Protein AF-A0A4Q4YV33-F1 (afdb_monomer)

Nearest PDB structures (foldseek):
  8i2f-assembly2_C  TM=4.447E-01  e=7.841E-01  Bacillus subtilis subsp. subtilis str. 168
  5oun-assembly1_A  TM=3.656E-01  e=7.841E-01  Saccharomyces cerevisiae
  7f2n-assembly1_D  TM=3.286E-01  e=1.219E+00  Klebsiella pneumoniae subsp. pneumoniae MGH 78578
  5yuo-assembly1_C  TM=3.187E-01  e=1.438E+00  Pseudomonas aeruginosa PAO1
  5odn-assembly1_D  TM=3.764E-01  e=4.839E+00  Salinibacter ruber DSM 13855

Solvent-accessible surface area (backbone atoms only — not comparable to full-atom values): 9238 Å² total; per-residue (Å²): 132,68,90,82,57,88,58,98,46,76,64,55,55,53,50,54,51,48,67,72,67,49,94,46,94,86,72,60,96,73,70,93,61,87,86,61,52,69,54,57,54,54,32,53,51,44,28,74,73,49,18,83,64,39,47,58,52,58,60,102,87,52,74,49,77,50,66,56,67,48,78,49,28,36,32,27,56,73,46,89,69,62,45,101,78,55,31,32,40,32,35,31,38,27,54,40,99,85,72,47,82,38,68,75,45,78,35,78,40,73,60,44,95,59,74,74,42,74,71,22,32,34,22,35,40,46,78,36,94,37,38,28,35,32,36,75,54,97,90,53,69,47,81,58,45,69,66,47,78,76,70,90,128

Sequence (153 aa):
MYRTRDATLPNDKVYGLLGMNSDDPGATDLSADYTISWEVLFRQLVEAVLGRQVYARTNDEAAVIEARACAFGRGSLVDKETTSNDTQKVEITSKDGSGYLGGKTQWTLQASVEPIQEGDLVCYLQGASRPTILRPQEDYFIVIMISVTPPET

Foldseek 3Di:
DLPPDDDPDPLCSVVVVVVVPDPPPPPQPDDDDPPDDPQVNVQSVCCVFQNPQWDWGDDPPDIDIDFDKDFFFWKAFPDPDCDPVQKTKIWTFGQDPVRDGDDIDIDIWHHFPDHGHTGWTWIRTVRDPATWTWHDDPPDIDTRGGRTDGDDD

Mean predicted aligned error: 9.24 Å

Radius of gyration: 16.96 Å; Cα contacts (8 Å, |Δi|>4): 256; chains: 1; bounding box: 47×31×42 Å

Structure (mmCIF, N/CA/C/O backbone):
data_AF-A0A4Q4YV33-F1
#
_entry.id   AF-A0A4Q4YV33-F1
#
loop_
_atom_site.group_PDB
_atom_site.id
_atom_site.type_symbol
_atom_site.label_atom_id
_atom_site.label_alt_id
_atom_site.label_comp_id
_atom_site.label_asym_id
_atom_site.label_entity_id
_atom_site.label_seq_id
_atom_site.pdbx_PDB_ins_code
_atom_site.Cartn_x
_atom_site.Cartn_y
_atom_site.Cartn_z
_atom_site.occupancy
_atom_site.B_iso_or_equiv
_atom_site.auth_seq_id
_atom_site.auth_comp_id
_atom_site.auth_asym_id
_atom_site.auth_atom_id
_atom_site.pdbx_PDB_model_num
ATOM 1 N N . MET A 1 1 ? -6.486 15.034 -2.288 1.00 54.72 1 MET A N 1
ATOM 2 C CA . MET A 1 1 ? -7.582 15.990 -1.988 1.00 54.72 1 MET A CA 1
ATOM 3 C C . MET A 1 1 ? -8.511 15.569 -0.834 1.00 54.72 1 MET A C 1
ATOM 5 O O . MET A 1 1 ? -9.041 16.455 -0.183 1.00 54.72 1 MET A O 1
ATOM 9 N N . TYR A 1 2 ? -8.707 14.273 -0.527 1.00 61.38 2 TYR A N 1
ATOM 10 C CA . TYR A 1 2 ? -9.627 13.837 0.552 1.00 61.38 2 TYR A CA 1
ATOM 11 C C . TYR A 1 2 ? -9.015 13.690 1.956 1.00 61.38 2 TYR A C 1
ATOM 13 O O . TYR A 1 2 ? -9.743 13.753 2.941 1.00 61.38 2 TYR A O 1
ATOM 21 N N . ARG A 1 3 ? -7.686 13.555 2.071 1.00 58.47 3 ARG A N 1
ATOM 22 C CA . ARG A 1 3 ? -6.971 13.385 3.355 1.00 58.47 3 ARG A CA 1
ATOM 23 C C . ARG A 1 3 ? -7.262 14.502 4.371 1.00 58.47 3 ARG A C 1
ATOM 25 O O . ARG A 1 3 ? -7.318 14.236 5.565 1.00 58.47 3 ARG A O 1
ATOM 32 N N . THR A 1 4 ? -7.459 15.731 3.896 1.00 65.00 4 THR A N 1
ATOM 33 C CA . THR A 1 4 ? -7.681 16.935 4.718 1.00 65.00 4 THR A CA 1
ATOM 34 C C . THR A 1 4 ? -9.155 17.304 4.862 1.00 65.00 4 THR A C 1
ATOM 36 O O . THR A 1 4 ? -9.469 18.391 5.333 1.00 65.00 4 THR A O 1
ATOM 39 N N . ARG A 1 5 ? -10.074 16.445 4.405 1.00 69.00 5 ARG A N 1
ATOM 40 C CA . ARG A 1 5 ? -11.507 16.718 4.489 1.00 69.00 5 ARG A CA 1
ATOM 41 C C . ARG A 1 5 ? -11.983 16.387 5.900 1.00 69.00 5 ARG A C 1
ATOM 43 O O . ARG A 1 5 ? -11.738 15.280 6.390 1.00 69.00 5 ARG A O 1
ATOM 50 N N . ASP A 1 6 ? -12.620 17.346 6.558 1.00 70.50 6 ASP A N 1
ATOM 51 C CA . ASP A 1 6 ? -13.196 17.134 7.881 1.00 70.50 6 ASP A CA 1
ATOM 52 C C . ASP A 1 6 ? -14.445 16.263 7.773 1.00 70.50 6 ASP A C 1
ATOM 54 O O . ASP A 1 6 ? -15.282 16.454 6.892 1.00 70.50 6 ASP A O 1
ATOM 58 N N . ALA A 1 7 ? -14.539 15.279 8.661 1.00 70.62 7 ALA A N 1
ATOM 59 C CA . ALA A 1 7 ? -15.710 14.432 8.805 1.00 70.62 7 ALA A CA 1
ATOM 60 C C . ALA A 1 7 ? -16.095 14.407 10.276 1.00 70.62 7 ALA A C 1
ATOM 62 O O . ALA A 1 7 ? -15.221 14.315 11.141 1.00 70.62 7 ALA A O 1
ATOM 63 N N . THR A 1 8 ? -17.393 14.497 10.545 1.00 76.06 8 THR A N 1
ATOM 64 C CA . THR A 1 8 ? -17.928 14.472 11.907 1.00 76.06 8 THR A CA 1
ATOM 65 C C . THR A 1 8 ? -17.724 13.102 12.548 1.00 76.06 8 THR A C 1
ATOM 67 O O . THR A 1 8 ? -17.423 13.030 13.737 1.00 76.06 8 THR A O 1
ATOM 70 N N . LEU A 1 9 ? -17.818 12.026 11.756 1.00 75.56 9 LEU A N 1
ATOM 71 C CA . LEU A 1 9 ? -17.480 10.670 12.175 1.00 75.56 9 LEU A CA 1
ATOM 72 C C . LEU A 1 9 ? -16.235 10.175 11.420 1.00 75.56 9 LEU A C 1
ATOM 74 O O . LEU A 1 9 ? -16.180 10.291 10.193 1.00 75.56 9 LEU A O 1
ATOM 78 N N . PRO A 1 10 ? -15.245 9.567 12.102 1.00 72.56 10 PRO A N 1
ATOM 79 C CA . PRO A 1 10 ? -14.075 8.982 11.439 1.00 72.56 10 PRO A CA 1
ATOM 80 C C . PRO A 1 10 ? -14.440 7.956 10.352 1.00 72.56 10 PRO A C 1
ATOM 82 O O . PRO A 1 10 ? -13.804 7.924 9.297 1.00 72.56 10 PRO A O 1
ATOM 85 N N . ASN A 1 11 ? -15.509 7.182 10.576 1.00 75.88 11 ASN A N 1
ATOM 86 C CA . ASN A 1 11 ? -16.006 6.164 9.647 1.00 75.88 11 ASN A CA 1
ATOM 87 C C . ASN A 1 11 ? -16.453 6.758 8.302 1.00 75.88 11 ASN A C 1
ATOM 89 O O . ASN A 1 11 ? -16.280 6.114 7.270 1.00 75.88 11 ASN A O 1
ATOM 93 N N . ASP A 1 12 ? -16.950 8.000 8.281 1.00 77.44 12 ASP A N 1
ATOM 94 C CA . ASP A 1 12 ? -17.399 8.652 7.044 1.00 77.44 12 ASP A CA 1
ATOM 95 C C . ASP A 1 12 ? -16.237 8.874 6.071 1.00 77.44 12 ASP A C 1
ATOM 97 O O . ASP A 1 12 ? -16.417 8.798 4.855 1.00 77.44 12 ASP A O 1
ATOM 101 N N . LYS A 1 13 ? -15.019 9.106 6.585 1.00 76.44 13 LYS A N 1
ATOM 102 C CA . LYS A 1 13 ? -13.826 9.217 5.732 1.00 76.44 13 LYS A CA 1
ATOM 103 C C . LYS A 1 13 ? -13.516 7.885 5.065 1.00 76.44 13 LYS A C 1
ATOM 105 O O . LYS A 1 13 ? -13.187 7.869 3.882 1.00 76.44 13 LYS A O 1
ATOM 110 N N . VAL A 1 14 ? -13.632 6.786 5.812 1.00 77.44 14 VAL A N 1
ATOM 111 C CA . VAL A 1 14 ? -13.376 5.435 5.300 1.00 77.44 14 VAL A CA 1
ATOM 112 C C . VAL A 1 14 ? -14.423 5.051 4.266 1.00 77.44 14 VAL A C 1
ATOM 114 O O . VAL A 1 14 ? -14.051 4.705 3.150 1.00 77.44 14 VAL A O 1
ATOM 117 N N . TYR A 1 15 ? -15.713 5.186 4.578 1.00 78.44 15 TYR A N 1
ATOM 118 C CA . TYR A 1 15 ? -16.783 4.850 3.637 1.00 78.44 15 TYR A CA 1
ATOM 119 C C . TYR A 1 15 ? -16.798 5.761 2.408 1.00 78.44 15 TYR A C 1
ATOM 121 O O . TYR A 1 15 ? -16.997 5.279 1.295 1.00 78.44 15 TYR A O 1
ATOM 129 N N . GLY A 1 16 ? -16.502 7.053 2.574 1.00 77.69 16 GLY A N 1
ATOM 130 C CA . GLY A 1 16 ? -16.332 7.973 1.452 1.00 77.69 16 GLY A CA 1
ATOM 131 C C . GLY A 1 16 ? -15.176 7.566 0.534 1.00 77.69 16 GLY A C 1
ATOM 132 O O . GLY A 1 16 ? -15.338 7.556 -0.683 1.00 77.69 16 GLY A O 1
ATOM 133 N N . LEU A 1 17 ? -14.022 7.192 1.099 1.00 75.88 17 LEU A N 1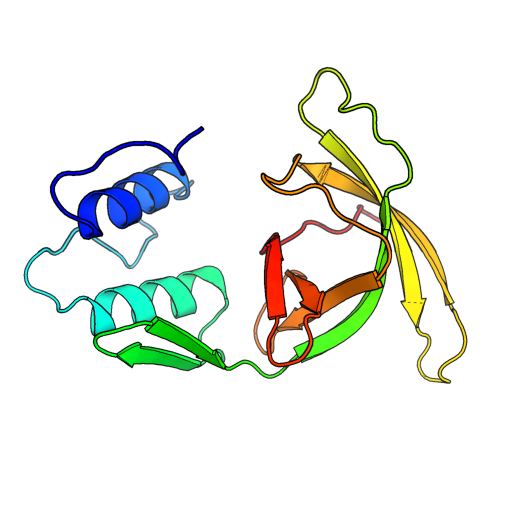
ATOM 134 C CA . LEU A 1 17 ? -12.876 6.676 0.337 1.00 75.88 17 LEU A CA 1
ATOM 135 C C . LEU A 1 17 ? -13.184 5.348 -0.352 1.00 75.88 17 LEU A C 1
ATOM 137 O O . LEU A 1 17 ? -12.821 5.181 -1.513 1.00 75.88 17 LEU A O 1
ATOM 141 N N . LEU A 1 18 ? -13.877 4.440 0.332 1.00 75.00 18 LEU A N 1
ATOM 142 C CA . LEU A 1 18 ? -14.244 3.138 -0.208 1.00 75.00 18 LEU A CA 1
ATOM 143 C C . LEU A 1 18 ? -15.200 3.274 -1.401 1.00 75.00 18 LEU A C 1
ATOM 145 O O . LEU A 1 18 ? -14.942 2.703 -2.455 1.00 75.00 18 LEU A O 1
ATOM 149 N N . GLY A 1 19 ? -16.237 4.109 -1.274 1.00 69.62 19 GLY A N 1
ATOM 150 C CA . GLY A 1 19 ? -17.173 4.392 -2.366 1.00 69.62 19 GLY A CA 1
ATOM 151 C C . GLY A 1 19 ? -16.530 5.090 -3.568 1.00 69.62 19 GLY A C 1
ATOM 152 O O . GLY A 1 19 ? -17.030 4.978 -4.680 1.00 69.62 19 GLY A O 1
ATOM 153 N N . MET A 1 20 ? -15.404 5.784 -3.375 1.00 70.81 20 MET A N 1
ATOM 154 C CA . MET A 1 20 ? -14.611 6.347 -4.476 1.00 70.81 20 MET A CA 1
ATOM 155 C C . MET A 1 20 ? -13.629 5.350 -5.100 1.00 70.81 20 MET A C 1
ATOM 157 O O . MET A 1 20 ? -13.122 5.614 -6.186 1.00 70.81 20 MET A O 1
ATOM 161 N N . ASN A 1 21 ? -13.310 4.253 -4.407 1.00 64.81 21 ASN A N 1
ATOM 162 C CA . ASN A 1 21 ? -12.358 3.240 -4.860 1.00 64.81 21 ASN A CA 1
ATOM 163 C C . ASN A 1 21 ? -13.039 2.013 -5.496 1.00 64.81 21 ASN A C 1
ATOM 165 O O . ASN A 1 21 ? -12.350 1.210 -6.115 1.00 64.81 21 ASN A O 1
ATOM 169 N N . SER A 1 22 ? -14.362 1.851 -5.363 1.00 59.06 22 SER A N 1
ATOM 170 C CA . SER A 1 22 ? -15.085 0.738 -5.986 1.00 59.06 22 SER A CA 1
ATOM 171 C C . SER A 1 22 ? -15.400 1.024 -7.458 1.00 59.06 22 SER A C 1
ATOM 173 O O . SER A 1 22 ? -16.258 1.853 -7.760 1.00 59.06 22 SER A O 1
ATOM 175 N N . ASP A 1 23 ? -14.769 0.284 -8.368 1.00 54.75 23 ASP A N 1
ATOM 176 C CA . ASP A 1 23 ? -15.138 0.282 -9.794 1.00 54.75 23 ASP A CA 1
ATOM 177 C C . ASP A 1 23 ? -16.434 -0.517 -10.063 1.00 54.75 23 ASP A C 1
ATOM 179 O O . ASP A 1 23 ? -17.072 -0.344 -11.101 1.00 54.75 23 ASP A O 1
ATOM 183 N N . ASP A 1 24 ? -16.847 -1.365 -9.111 1.00 53.56 24 ASP A N 1
ATOM 184 C CA . ASP A 1 24 ? -18.109 -2.107 -9.123 1.00 53.56 24 ASP A CA 1
ATOM 185 C C . ASP A 1 24 ? -18.845 -1.914 -7.779 1.00 53.56 24 ASP A C 1
ATOM 187 O O . ASP A 1 24 ? -18.419 -2.471 -6.759 1.00 53.56 24 ASP A O 1
ATOM 191 N N . PRO A 1 25 ? -19.949 -1.143 -7.743 1.00 45.97 25 PRO A N 1
ATOM 192 C CA . PRO A 1 25 ? -20.709 -0.884 -6.521 1.00 45.97 25 PRO A CA 1
ATOM 193 C C . PRO A 1 25 ? -21.382 -2.138 -5.930 1.00 45.97 25 PRO A C 1
ATOM 195 O O . PRO A 1 25 ? -21.939 -2.059 -4.837 1.00 45.97 25 PRO A O 1
ATOM 198 N N . GLY A 1 26 ? -21.350 -3.285 -6.625 1.00 47.03 26 GLY A N 1
ATOM 199 C CA . GLY A 1 26 ? -21.832 -4.574 -6.120 1.00 47.03 26 GLY A CA 1
ATOM 200 C C . GLY A 1 26 ? -20.755 -5.511 -5.558 1.00 47.03 26 GLY A C 1
ATOM 201 O O . GLY A 1 26 ? -21.116 -6.521 -4.958 1.00 47.03 26 GLY A O 1
ATOM 202 N N . ALA A 1 27 ? -19.461 -5.214 -5.741 1.00 48.44 27 ALA A N 1
ATOM 203 C CA . ALA A 1 27 ? -18.366 -6.151 -5.445 1.00 48.44 27 ALA A CA 1
ATOM 204 C C . ALA A 1 27 ? -17.591 -5.851 -4.153 1.00 48.44 27 ALA A C 1
ATOM 206 O O . ALA A 1 27 ? -16.747 -6.648 -3.738 1.00 48.44 27 ALA A O 1
ATOM 207 N N . THR A 1 28 ? -17.841 -4.716 -3.500 1.00 53.25 28 THR A N 1
ATOM 208 C CA . THR A 1 28 ? -17.231 -4.443 -2.198 1.00 53.25 28 THR A CA 1
ATOM 209 C C . THR A 1 28 ? -18.029 -5.138 -1.100 1.00 53.25 28 THR A C 1
ATOM 211 O O . THR A 1 28 ? -19.100 -4.667 -0.727 1.00 53.25 28 THR A O 1
ATOM 214 N N . ASP A 1 29 ? -17.456 -6.187 -0.501 1.00 58.47 29 ASP A N 1
ATOM 215 C CA . ASP A 1 29 ? -17.928 -6.843 0.740 1.00 58.47 29 ASP A CA 1
ATOM 216 C C . ASP A 1 29 ? -18.007 -5.883 1.961 1.00 58.47 29 ASP A C 1
ATOM 218 O O . ASP A 1 29 ? -18.335 -6.286 3.076 1.00 58.47 29 ASP A O 1
ATOM 222 N N . LEU A 1 30 ? -17.694 -4.599 1.763 1.00 66.44 30 LEU A N 1
ATOM 223 C CA . LEU A 1 30 ? -17.679 -3.520 2.744 1.00 66.44 30 LEU A CA 1
ATOM 224 C C . LEU A 1 30 ? -18.838 -2.548 2.470 1.00 66.44 30 LEU A C 1
ATOM 226 O O . LEU A 1 30 ? -18.657 -1.490 1.869 1.00 66.44 30 LEU A O 1
ATOM 230 N N . SER A 1 31 ? -20.049 -2.897 2.907 1.00 70.44 31 SER A N 1
ATOM 231 C CA . SER A 1 31 ? -21.169 -1.946 2.952 1.00 70.44 31 SER A CA 1
ATOM 232 C C . SER A 1 31 ? -21.036 -1.004 4.149 1.00 70.44 31 SER A C 1
ATOM 234 O O . SER A 1 31 ? -20.529 -1.412 5.193 1.00 70.44 31 SER A O 1
ATOM 236 N N . ALA A 1 32 ? -21.540 0.228 4.033 1.00 73.62 32 ALA A N 1
ATOM 237 C CA . ALA A 1 32 ? -21.545 1.179 5.141 1.00 73.62 32 ALA A CA 1
ATOM 238 C C . ALA A 1 32 ? -22.421 0.676 6.301 1.00 73.62 32 ALA A C 1
ATOM 240 O O . ALA A 1 32 ? -23.642 0.820 6.281 1.00 73.62 32 ALA A O 1
ATOM 241 N N . ASP A 1 33 ? -21.781 0.094 7.312 1.00 81.12 33 ASP A N 1
ATOM 242 C CA . ASP A 1 33 ? -22.415 -0.348 8.547 1.00 81.12 33 ASP A CA 1
ATOM 243 C C . ASP A 1 33 ? -21.842 0.462 9.716 1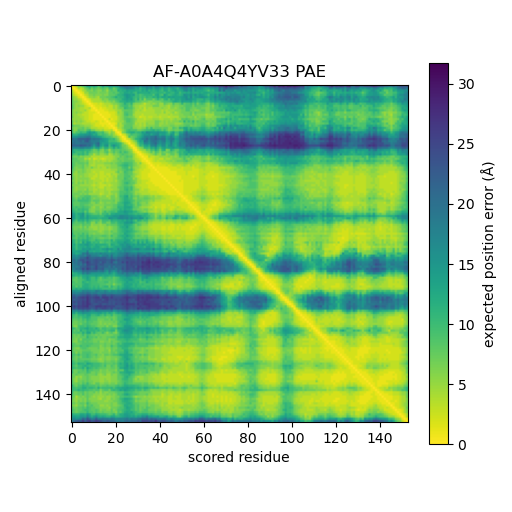.00 81.12 33 ASP A C 1
ATOM 245 O O . ASP A 1 33 ? -20.650 0.424 10.014 1.00 81.12 33 ASP A O 1
ATOM 249 N N . TYR A 1 34 ? -22.682 1.253 10.375 1.00 81.75 34 TYR A N 1
ATOM 250 C CA . TYR A 1 34 ? -22.269 2.065 11.523 1.00 81.75 34 TYR A CA 1
ATOM 251 C C . TYR A 1 34 ? -22.426 1.324 12.858 1.00 81.75 34 TYR A C 1
ATOM 253 O O . TYR A 1 34 ? -22.132 1.891 13.908 1.00 81.75 34 TYR A O 1
ATOM 261 N N . THR A 1 35 ? -22.894 0.073 12.831 1.00 86.06 35 THR A N 1
ATOM 262 C CA . THR A 1 35 ? -23.058 -0.773 14.020 1.00 86.06 35 THR A CA 1
ATOM 263 C C . THR A 1 35 ? -21.796 -1.566 14.360 1.00 86.06 35 THR A C 1
ATOM 265 O O . THR A 1 35 ? -21.631 -1.984 15.508 1.00 86.06 35 THR A O 1
ATOM 268 N N . ILE A 1 36 ? -20.881 -1.743 13.400 1.00 85.38 36 ILE A N 1
ATOM 269 C CA . ILE A 1 36 ? -19.603 -2.422 13.629 1.00 85.38 36 ILE A CA 1
ATOM 270 C C . ILE A 1 36 ? -18.606 -1.513 14.351 1.00 85.38 36 ILE A C 1
ATOM 272 O O . ILE A 1 36 ? -18.590 -0.291 14.180 1.00 85.38 36 ILE A O 1
ATOM 276 N N . SER A 1 37 ? -17.741 -2.120 15.165 1.00 84.50 37 SER A N 1
ATOM 277 C CA . SER A 1 37 ? -16.668 -1.383 15.829 1.00 84.50 37 SER A CA 1
ATOM 278 C C . SER A 1 37 ? -15.610 -0.921 14.823 1.00 84.50 37 SER A C 1
ATOM 280 O O . SER A 1 37 ? -15.3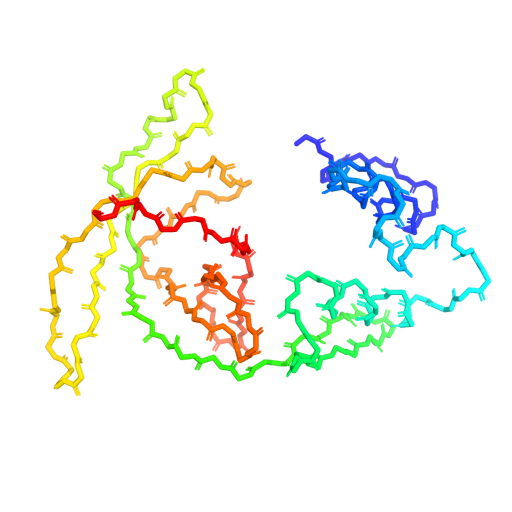95 -1.544 13.780 1.00 84.50 37 SER A O 1
ATOM 282 N N . TRP A 1 38 ? -14.901 0.154 15.176 1.00 81.50 38 TRP A N 1
ATOM 283 C CA . TRP A 1 38 ? -13.760 0.661 14.409 1.00 81.50 38 TRP A CA 1
ATOM 284 C C . TRP A 1 38 ? -12.720 -0.430 14.109 1.00 81.50 38 TRP A C 1
ATOM 286 O O . TRP A 1 38 ? -12.225 -0.518 12.990 1.00 81.50 38 TRP A O 1
ATOM 296 N N . GLU A 1 39 ? -12.445 -1.301 15.081 1.00 84.00 39 GLU A N 1
ATOM 297 C CA . GLU A 1 39 ? -11.518 -2.427 14.931 1.00 84.00 39 GLU A CA 1
ATOM 298 C C . GLU A 1 39 ? -11.936 -3.377 13.802 1.00 84.00 39 GLU A C 1
ATOM 300 O O . GLU A 1 39 ? -11.116 -3.771 12.970 1.00 84.00 39 GLU A O 1
ATOM 305 N N . VAL A 1 40 ? -13.225 -3.726 13.752 1.00 86.69 40 VAL A N 1
ATOM 306 C CA . VAL A 1 40 ? -13.766 -4.631 12.733 1.00 86.69 40 VAL A CA 1
ATOM 307 C C . VAL A 1 40 ? -13.706 -3.974 11.358 1.00 86.69 40 VAL A C 1
ATOM 309 O O . VAL A 1 40 ? -13.224 -4.608 10.418 1.00 86.69 40 VAL A O 1
ATOM 312 N N . LEU A 1 41 ? -14.122 -2.707 11.252 1.00 85.44 41 LEU A N 1
ATOM 313 C CA . LEU A 1 41 ? -14.078 -1.953 9.998 1.00 85.44 41 LEU A CA 1
ATOM 314 C C . LEU A 1 41 ? -12.643 -1.817 9.472 1.00 85.44 41 LEU A C 1
ATOM 316 O O . LEU A 1 41 ? -12.384 -2.061 8.295 1.00 85.44 41 LEU A O 1
ATOM 320 N N . PHE A 1 42 ? -11.694 -1.464 10.344 1.00 85.69 42 PHE A N 1
ATOM 321 C CA . PHE A 1 42 ? -10.289 -1.321 9.973 1.00 85.69 42 PHE A CA 1
ATOM 322 C C . PHE A 1 42 ? -9.696 -2.643 9.478 1.00 85.69 42 PHE A C 1
ATOM 324 O O . PHE A 1 42 ? -9.017 -2.667 8.451 1.00 85.69 42 PHE A O 1
ATOM 331 N N . ARG A 1 43 ? -9.989 -3.758 10.160 1.00 86.31 43 ARG A N 1
ATOM 332 C CA . ARG A 1 43 ? -9.541 -5.088 9.729 1.00 86.31 43 ARG A CA 1
ATOM 333 C C . ARG A 1 43 ? -10.109 -5.461 8.361 1.00 86.31 43 ARG A C 1
ATOM 335 O O . ARG A 1 43 ? -9.347 -5.872 7.493 1.00 86.31 43 ARG A O 1
ATOM 342 N N . GLN A 1 44 ? -11.413 -5.276 8.150 1.00 85.56 44 GLN A N 1
ATOM 343 C CA . GLN A 1 44 ? -12.045 -5.565 6.860 1.00 85.56 44 GLN A CA 1
ATOM 344 C C . GLN A 1 44 ? -11.450 -4.709 5.732 1.00 85.56 44 GLN A C 1
ATOM 346 O O . GLN A 1 44 ? -11.171 -5.229 4.654 1.00 85.56 44 GLN A O 1
ATOM 351 N N . LEU A 1 45 ? -11.191 -3.419 5.984 1.00 84.50 45 LEU A N 1
ATOM 352 C CA . LEU A 1 45 ? -10.525 -2.533 5.026 1.00 84.50 45 LEU A CA 1
ATOM 353 C C . LEU A 1 45 ? -9.124 -3.044 4.667 1.00 84.50 45 LEU A C 1
ATOM 355 O O . LEU A 1 45 ? -8.772 -3.111 3.491 1.00 84.50 45 LEU A O 1
ATOM 359 N N . VAL A 1 46 ? -8.323 -3.416 5.667 1.00 85.50 46 VAL A N 1
ATOM 360 C CA . VAL A 1 46 ? -6.973 -3.943 5.439 1.00 85.50 46 VAL A CA 1
ATOM 361 C C . VAL A 1 46 ? -7.017 -5.240 4.633 1.00 85.50 46 VAL A C 1
ATOM 363 O O . VAL A 1 46 ? -6.251 -5.380 3.683 1.00 85.50 46 VAL A O 1
ATOM 366 N N . GLU A 1 47 ? -7.931 -6.156 4.944 1.00 83.88 47 GLU A N 1
ATOM 367 C CA . GLU A 1 47 ? -8.093 -7.401 4.187 1.00 83.88 47 GLU A CA 1
ATOM 368 C C . GLU A 1 47 ? -8.526 -7.153 2.738 1.00 83.88 47 GLU A C 1
ATOM 370 O O . GLU A 1 47 ? -8.013 -7.809 1.829 1.00 83.88 47 GLU A O 1
ATOM 375 N N . ALA A 1 48 ? -9.432 -6.197 2.511 1.00 79.44 48 ALA A N 1
ATOM 376 C CA . ALA A 1 48 ? -9.908 -5.839 1.178 1.00 79.44 48 ALA A CA 1
ATOM 377 C C . ALA A 1 48 ? -8.805 -5.204 0.318 1.00 79.44 48 ALA A C 1
ATOM 379 O O . ALA A 1 48 ? -8.715 -5.469 -0.879 1.00 79.44 48 ALA A O 1
ATOM 380 N N . VAL A 1 49 ? -7.953 -4.378 0.928 1.00 78.69 49 VAL A N 1
ATOM 381 C CA . VAL A 1 49 ? -6.972 -3.556 0.209 1.00 78.69 49 VAL A CA 1
ATOM 382 C C . VAL A 1 49 ? -5.595 -4.221 0.105 1.00 78.69 49 VAL A C 1
ATOM 384 O O . VAL A 1 49 ? -4.924 -4.101 -0.921 1.00 78.69 49 VAL A O 1
ATOM 387 N N . LEU A 1 50 ? -5.149 -4.909 1.159 1.00 81.88 50 LEU A N 1
ATOM 388 C CA . LEU A 1 50 ? -3.815 -5.517 1.263 1.00 81.88 50 LEU A CA 1
ATOM 389 C C . LEU A 1 50 ? -3.843 -7.052 1.209 1.00 81.88 50 LEU A C 1
ATOM 391 O O . LEU A 1 50 ? -2.791 -7.676 1.063 1.00 81.88 50 LEU A O 1
ATOM 395 N N . GLY A 1 51 ? -5.031 -7.656 1.282 1.00 80.75 51 GLY A N 1
ATOM 396 C CA . GLY A 1 51 ? -5.242 -9.097 1.205 1.00 80.75 51 GLY A CA 1
ATOM 397 C C . GLY A 1 51 ? -5.384 -9.776 2.570 1.00 80.75 51 GLY A C 1
ATOM 398 O O . GLY A 1 51 ? -4.904 -9.307 3.598 1.00 80.75 51 GLY A O 1
ATOM 399 N N . ARG A 1 52 ? -6.008 -10.960 2.567 1.00 82.44 52 ARG A N 1
ATOM 400 C CA . ARG A 1 52 ? -6.375 -11.739 3.773 1.00 82.44 52 ARG A CA 1
ATOM 401 C C . ARG A 1 52 ? -5.208 -12.251 4.622 1.00 82.44 5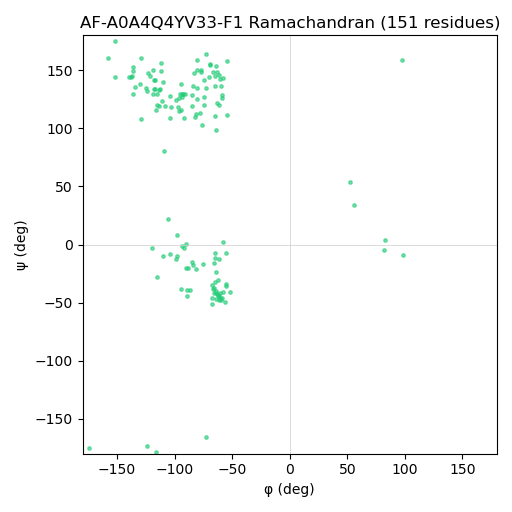2 ARG A C 1
ATOM 403 O O . ARG A 1 52 ? -5.423 -12.786 5.701 1.00 82.44 52 ARG A O 1
ATOM 410 N N . GLN A 1 53 ? -3.982 -12.183 4.111 1.00 86.69 53 GLN A N 1
ATOM 411 C CA . GLN A 1 53 ? -2.789 -12.660 4.823 1.00 86.69 53 GLN A CA 1
ATOM 412 C C . GLN A 1 53 ? -2.101 -11.537 5.613 1.00 86.69 53 GLN A C 1
ATOM 414 O O . GLN A 1 53 ? -1.094 -11.783 6.277 1.00 86.69 53 GLN A O 1
ATOM 419 N N . VAL A 1 54 ? -2.640 -10.318 5.541 1.00 86.38 54 VAL A N 1
ATOM 420 C CA . VAL A 1 54 ? -2.204 -9.171 6.329 1.00 86.38 54 VAL A CA 1
ATOM 421 C C . VAL A 1 54 ? -3.034 -9.102 7.603 1.00 86.38 54 VAL A C 1
ATOM 423 O O . VAL A 1 54 ? -4.260 -9.157 7.565 1.00 86.38 54 VAL A O 1
ATOM 426 N N . TYR A 1 55 ? -2.356 -8.983 8.738 1.00 88.12 55 TYR A N 1
ATOM 427 C CA . TYR A 1 55 ? -2.990 -8.847 10.038 1.00 88.12 55 TYR A CA 1
ATOM 428 C C . TYR A 1 55 ? -3.128 -7.370 10.403 1.00 88.12 55 TYR A C 1
ATOM 430 O O . TYR A 1 55 ? -2.211 -6.577 10.197 1.00 88.12 55 TYR A O 1
ATOM 438 N N . ALA A 1 56 ? -4.273 -6.997 10.964 1.00 89.12 56 ALA A N 1
ATOM 439 C CA . ALA A 1 56 ? -4.549 -5.642 11.409 1.00 89.12 56 ALA A CA 1
ATOM 440 C C . ALA A 1 56 ? -5.177 -5.659 12.797 1.00 89.12 56 ALA A C 1
ATOM 442 O O . ALA A 1 56 ? -6.089 -6.440 13.071 1.00 89.12 56 ALA A O 1
ATOM 443 N N . ARG A 1 57 ? -4.696 -4.765 13.658 1.00 86.69 57 ARG A N 1
ATOM 444 C CA . ARG A 1 57 ? -5.249 -4.517 14.990 1.00 86.69 57 ARG A CA 1
ATOM 445 C C . ARG A 1 57 ? -5.323 -3.024 15.256 1.00 86.69 57 ARG A C 1
ATOM 447 O O . ARG A 1 57 ? -4.483 -2.262 14.784 1.00 86.69 57 ARG A O 1
ATOM 454 N N . THR A 1 58 ? -6.298 -2.621 16.050 1.00 84.56 58 THR A N 1
ATOM 455 C CA . THR A 1 58 ? -6.448 -1.243 16.522 1.00 84.56 58 THR A CA 1
ATOM 456 C C . THR A 1 58 ? -6.433 -1.233 18.041 1.00 84.56 58 THR A C 1
ATOM 458 O O . THR A 1 58 ? -6.949 -2.158 18.662 1.00 84.56 58 THR A O 1
ATOM 461 N N . ASN A 1 59 ? -5.868 -0.194 18.639 1.00 79.56 59 ASN A N 1
ATOM 462 C CA . ASN A 1 59 ? -6.064 0.142 20.045 1.00 79.56 59 ASN A CA 1
ATOM 463 C C . ASN A 1 59 ? -6.592 1.585 20.148 1.00 79.56 59 ASN A C 1
ATOM 465 O O . ASN A 1 59 ? -6.897 2.207 19.128 1.00 79.56 59 ASN A O 1
ATOM 469 N N . ASP A 1 60 ? -6.705 2.109 21.367 1.00 73.12 60 ASP A N 1
ATOM 470 C CA . ASP A 1 60 ? -7.256 3.449 21.615 1.00 73.12 60 ASP A CA 1
ATOM 471 C C . ASP A 1 60 ? -6.392 4.590 21.035 1.00 73.12 60 ASP A C 1
ATOM 473 O O . ASP A 1 60 ? -6.873 5.712 20.881 1.00 73.12 60 ASP A O 1
ATOM 477 N N . GLU A 1 61 ? -5.130 4.318 20.685 1.00 72.81 61 GLU A N 1
ATOM 478 C CA . GLU A 1 61 ? -4.140 5.327 20.284 1.00 72.81 61 GLU A CA 1
ATOM 479 C C . GLU A 1 61 ? -3.678 5.182 18.823 1.00 72.81 61 GLU A C 1
ATOM 481 O O . GLU A 1 61 ? -3.271 6.161 18.195 1.00 72.81 61 GLU A O 1
ATOM 486 N N . ALA A 1 62 ? -3.715 3.971 18.264 1.00 76.50 62 ALA A N 1
ATOM 487 C CA . ALA A 1 62 ? -3.095 3.633 16.993 1.00 76.50 62 ALA A CA 1
ATOM 488 C C . ALA A 1 62 ? -3.703 2.388 16.328 1.00 76.50 62 ALA A C 1
ATOM 490 O O . ALA A 1 62 ? -4.300 1.508 16.951 1.00 76.50 62 ALA A O 1
ATOM 491 N N . ALA A 1 63 ? -3.471 2.287 15.022 1.00 83.25 63 ALA A N 1
ATOM 492 C CA . ALA A 1 63 ? -3.735 1.093 14.239 1.00 83.25 63 ALA A CA 1
ATOM 493 C C . ALA A 1 63 ? -2.409 0.503 13.746 1.00 83.25 63 ALA A C 1
ATOM 495 O O . ALA A 1 63 ? -1.551 1.229 13.245 1.00 83.25 63 ALA A O 1
ATOM 496 N N . VAL A 1 64 ? -2.240 -0.810 13.894 1.00 85.94 64 VAL A N 1
ATOM 497 C CA . VAL A 1 64 ? -1.025 -1.536 13.513 1.00 85.94 64 VAL A CA 1
ATOM 498 C C . VAL A 1 64 ? -1.375 -2.562 12.445 1.00 85.94 64 VAL A C 1
ATOM 500 O O . VAL A 1 64 ? -2.297 -3.361 12.617 1.00 85.94 64 VAL A O 1
ATOM 503 N N . ILE A 1 65 ? -0.611 -2.537 11.353 1.00 88.75 65 ILE A N 1
ATOM 504 C CA . ILE A 1 65 ? -0.693 -3.495 10.253 1.00 88.75 65 ILE A CA 1
ATOM 505 C C . ILE A 1 65 ? 0.577 -4.341 10.274 1.00 88.75 65 ILE A C 1
ATOM 507 O O . ILE A 1 65 ? 1.685 -3.815 10.191 1.00 88.75 65 ILE A O 1
ATOM 511 N N . GLU A 1 66 ? 0.414 -5.654 10.366 1.00 90.00 66 GLU A N 1
ATOM 512 C CA . GLU A 1 66 ? 1.495 -6.630 10.356 1.00 90.00 66 GLU A CA 1
ATOM 513 C C . GLU A 1 66 ? 1.368 -7.504 9.110 1.00 90.00 66 GLU A C 1
ATOM 515 O O . GLU A 1 66 ? 0.366 -8.184 8.891 1.00 90.00 66 GLU A O 1
ATOM 520 N N . ALA A 1 67 ? 2.400 -7.489 8.271 1.00 89.12 67 ALA A N 1
ATOM 521 C CA . ALA A 1 67 ? 2.426 -8.239 7.026 1.00 89.12 67 ALA A CA 1
ATOM 522 C C . ALA A 1 67 ? 3.788 -8.892 6.823 1.00 89.12 67 ALA A C 1
ATOM 524 O O . ALA A 1 67 ? 4.834 -8.312 7.119 1.00 89.12 67 ALA A O 1
ATOM 525 N N . ARG A 1 68 ? 3.782 -10.089 6.238 1.00 90.50 68 ARG A N 1
ATOM 526 C CA . ARG A 1 68 ? 4.987 -10.658 5.632 1.00 90.50 68 ARG A CA 1
ATOM 527 C C . ARG A 1 68 ? 5.166 -10.038 4.253 1.00 90.50 68 ARG A C 1
ATOM 529 O O . ARG A 1 68 ? 4.204 -9.946 3.495 1.00 90.50 68 ARG A O 1
ATOM 536 N N . ALA A 1 69 ? 6.386 -9.628 3.929 1.00 88.50 69 ALA A N 1
ATOM 537 C CA . ALA A 1 69 ? 6.690 -8.976 2.665 1.00 88.50 69 ALA A CA 1
ATOM 538 C C . ALA A 1 69 ? 7.991 -9.512 2.061 1.00 88.50 69 ALA A C 1
ATOM 540 O O . ALA A 1 69 ? 8.943 -9.812 2.782 1.00 88.50 69 ALA A O 1
ATOM 541 N N . CYS A 1 70 ? 8.041 -9.595 0.733 1.00 88.00 70 CYS A N 1
ATOM 542 C CA . CYS A 1 70 ? 9.262 -9.860 -0.020 1.00 88.00 70 CYS A CA 1
ATOM 543 C C . CYS A 1 70 ? 9.692 -8.580 -0.742 1.00 88.00 70 CYS A C 1
ATOM 545 O O . CYS A 1 70 ? 8.936 -8.038 -1.551 1.00 88.00 70 CYS A O 1
ATOM 547 N N . ALA A 1 71 ? 10.886 -8.071 -0.431 1.00 85.38 71 ALA A N 1
ATOM 548 C CA . ALA A 1 71 ? 11.423 -6.883 -1.085 1.00 85.38 71 ALA A CA 1
ATOM 549 C C . ALA A 1 71 ? 11.902 -7.230 -2.502 1.00 85.38 71 ALA A C 1
ATOM 551 O O . ALA A 1 71 ? 12.801 -8.049 -2.672 1.00 85.38 71 ALA A O 1
ATOM 552 N N . PHE A 1 72 ? 11.314 -6.576 -3.502 1.00 83.00 72 PHE A N 1
ATOM 553 C CA . PHE A 1 72 ? 11.666 -6.719 -4.914 1.00 83.00 72 PHE A CA 1
ATOM 554 C C . PHE A 1 72 ? 12.807 -5.772 -5.313 1.00 83.00 72 PHE A C 1
ATOM 556 O O . PHE A 1 72 ? 13.713 -6.134 -6.064 1.00 83.00 72 PHE A O 1
ATOM 563 N N . GLY A 1 73 ? 12.791 -4.545 -4.792 1.00 85.44 73 GLY A N 1
ATOM 564 C CA . GLY A 1 73 ? 13.772 -3.532 -5.162 1.00 85.44 73 GLY A CA 1
ATOM 565 C C . GLY A 1 73 ? 13.650 -2.247 -4.358 1.00 85.44 73 GLY A C 1
ATOM 566 O O . GLY A 1 73 ? 12.852 -2.146 -3.424 1.00 85.44 73 GLY A O 1
ATOM 567 N N . ARG A 1 74 ? 14.469 -1.264 -4.732 1.00 85.50 74 ARG A N 1
ATOM 568 C CA . ARG A 1 74 ? 14.453 0.090 -4.170 1.00 85.50 74 ARG A CA 1
ATOM 569 C C . ARG A 1 74 ? 14.050 1.093 -5.235 1.00 85.50 74 ARG A C 1
ATOM 571 O O . ARG A 1 74 ? 14.621 1.079 -6.323 1.00 85.50 74 ARG A O 1
ATOM 578 N N . GLY A 1 75 ? 13.074 1.927 -4.904 1.00 80.44 75 GLY A N 1
ATOM 579 C CA . GLY A 1 75 ? 12.655 3.062 -5.707 1.00 80.44 75 GLY A CA 1
ATOM 580 C C . GLY A 1 75 ? 13.542 4.280 -5.460 1.00 80.44 75 GLY A C 1
ATOM 581 O O . GLY A 1 75 ? 14.047 4.496 -4.356 1.00 80.44 75 GLY A O 1
ATOM 582 N N . SER A 1 76 ? 13.711 5.079 -6.503 1.00 78.94 76 SER A N 1
ATOM 583 C CA . SER A 1 76 ? 14.220 6.443 -6.462 1.00 78.94 76 SER A CA 1
ATOM 584 C C . SER A 1 76 ? 13.416 7.298 -7.439 1.00 78.94 76 SER A C 1
ATOM 586 O O . SER A 1 76 ? 12.975 6.837 -8.494 1.00 78.94 76 SER A O 1
ATOM 588 N N . LEU A 1 77 ? 13.175 8.555 -7.079 1.00 75.25 77 LEU A N 1
ATOM 589 C CA . LEU A 1 77 ? 12.481 9.488 -7.961 1.00 75.25 77 LEU A CA 1
ATOM 590 C C . LEU A 1 77 ? 13.421 9.920 -9.088 1.00 75.25 77 LEU A C 1
ATOM 592 O O . LEU A 1 77 ? 14.524 10.391 -8.813 1.00 75.25 77 LEU A O 1
ATOM 596 N N . VAL A 1 78 ? 12.982 9.779 -10.339 1.00 67.69 78 VAL A N 1
ATOM 597 C CA . VAL A 1 78 ? 13.773 10.194 -11.514 1.00 67.69 78 VAL A CA 1
ATOM 598 C C . VAL A 1 78 ? 13.488 11.641 -11.865 1.00 67.69 78 VAL A C 1
ATOM 600 O O . VAL A 1 78 ? 14.399 12.379 -12.226 1.00 67.69 78 VAL A O 1
ATOM 603 N N . ASP A 1 79 ? 12.226 12.044 -11.746 1.00 65.50 79 ASP A N 1
ATOM 604 C CA . ASP A 1 79 ? 11.778 13.371 -12.134 1.00 65.50 79 ASP A CA 1
ATOM 605 C C . ASP A 1 79 ? 10.837 13.945 -11.074 1.00 65.50 79 ASP A C 1
ATOM 607 O O . ASP A 1 79 ? 9.896 13.280 -10.634 1.00 65.50 79 ASP A O 1
ATOM 611 N N . LYS A 1 80 ? 11.130 15.172 -10.637 1.00 57.31 80 LYS A N 1
ATOM 612 C CA . LYS A 1 80 ? 10.302 15.921 -9.683 1.00 57.31 80 LYS A CA 1
ATOM 613 C C . LYS A 1 80 ? 9.175 16.673 -10.381 1.00 57.31 80 LYS A C 1
ATOM 615 O O . LYS A 1 80 ? 8.260 17.125 -9.695 1.00 57.31 80 LYS A O 1
ATOM 620 N N . GLU A 1 81 ? 9.237 16.831 -11.702 1.00 55.00 81 GLU A N 1
ATOM 621 C CA . GLU A 1 81 ? 8.150 17.445 -12.448 1.00 55.00 81 GLU A CA 1
ATOM 622 C C . GLU A 1 81 ? 7.011 16.441 -12.600 1.00 55.00 81 GLU A C 1
ATOM 624 O O . GLU A 1 81 ? 7.045 15.515 -13.413 1.00 55.00 81 GLU A O 1
ATOM 629 N N . THR A 1 82 ? 5.969 16.635 -11.792 1.00 54.47 82 THR A N 1
ATOM 630 C CA . THR A 1 82 ? 4.663 16.049 -12.060 1.00 54.47 82 THR A CA 1
ATOM 631 C C . THR A 1 82 ? 4.268 16.478 -13.469 1.00 54.47 82 THR A C 1
ATOM 633 O O . THR A 1 82 ? 4.044 17.660 -13.735 1.00 54.47 82 THR A O 1
ATOM 636 N N . THR A 1 83 ? 4.231 15.525 -14.400 1.00 53.28 83 THR A N 1
ATOM 637 C CA . THR A 1 83 ? 3.692 15.776 -15.744 1.00 53.28 83 THR A CA 1
ATOM 638 C C . THR A 1 83 ? 2.271 16.336 -15.620 1.00 53.28 83 THR A C 1
ATOM 640 O O . THR A 1 83 ? 1.603 16.082 -14.618 1.00 53.28 83 THR A O 1
ATOM 643 N N . SER A 1 84 ? 1.758 17.043 -16.635 1.00 57.59 84 SER A N 1
ATOM 644 C CA . SER A 1 84 ? 0.402 17.636 -16.607 1.00 57.59 84 SER A CA 1
ATOM 645 C C . SER A 1 84 ? -0.741 16.647 -16.310 1.00 57.59 84 SER A C 1
ATOM 647 O O . SER A 1 84 ? -1.882 17.072 -16.174 1.00 57.59 84 SER A O 1
ATOM 649 N N . ASN A 1 85 ? -0.443 15.345 -16.252 1.00 60.03 85 ASN A N 1
ATOM 650 C CA . ASN A 1 85 ? -1.367 14.239 -16.035 1.00 60.03 85 ASN A CA 1
ATOM 651 C C . ASN A 1 85 ? -1.265 13.621 -14.623 1.00 60.03 85 ASN A C 1
ATOM 653 O O . ASN A 1 85 ? -1.620 12.458 -14.465 1.00 60.03 85 ASN A O 1
ATOM 657 N N . ASP A 1 86 ? -0.744 14.336 -13.618 1.00 73.00 86 ASP A N 1
ATOM 658 C CA . ASP A 1 86 ? -0.628 13.852 -12.227 1.00 73.00 86 ASP A CA 1
ATOM 659 C C . ASP A 1 86 ? 0.150 12.524 -12.087 1.00 73.00 86 ASP A C 1
ATOM 661 O O . ASP A 1 86 ? -0.131 11.703 -11.215 1.00 73.00 86 ASP A O 1
ATOM 665 N N . THR A 1 87 ? 1.162 12.293 -12.935 1.00 79.00 87 THR A N 1
ATOM 666 C CA . THR A 1 87 ? 2.037 11.105 -12.852 1.00 79.00 87 THR A CA 1
ATOM 667 C C . THR A 1 87 ? 3.467 11.459 -12.447 1.00 79.00 87 THR A C 1
ATOM 669 O O . THR A 1 87 ? 3.967 12.537 -12.779 1.00 79.00 87 THR A O 1
ATOM 672 N N . GLN A 1 88 ? 4.129 10.528 -11.755 1.00 82.50 88 GLN A N 1
ATOM 673 C CA . GLN A 1 88 ? 5.530 10.586 -11.334 1.00 82.50 88 GLN A CA 1
ATOM 674 C C . GLN A 1 88 ? 6.338 9.449 -11.978 1.00 82.50 88 GLN A C 1
ATOM 676 O O . GLN A 1 88 ? 5.860 8.318 -12.107 1.00 82.50 88 GLN A O 1
ATOM 681 N N . LYS A 1 89 ? 7.584 9.739 -12.368 1.00 84.06 89 LYS A N 1
ATOM 682 C CA . LYS A 1 89 ? 8.521 8.744 -12.910 1.00 84.06 89 LYS A CA 1
ATOM 683 C C . LYS A 1 89 ? 9.478 8.275 -11.824 1.00 84.06 89 LYS A C 1
ATOM 685 O O . LYS A 1 89 ? 10.187 9.075 -11.214 1.00 84.06 89 LYS A O 1
ATOM 690 N N . VAL A 1 90 ? 9.516 6.967 -11.619 1.00 85.62 90 VAL A N 1
ATOM 691 C CA . VAL A 1 90 ? 10.290 6.318 -10.560 1.00 85.62 90 VAL A CA 1
ATOM 692 C C . VAL A 1 90 ? 11.217 5.298 -11.194 1.00 85.62 90 VAL A C 1
ATOM 694 O O . VAL A 1 90 ? 10.789 4.501 -12.019 1.00 85.62 90 VAL A O 1
ATOM 697 N N . GLU A 1 91 ? 12.486 5.304 -10.819 1.00 87.31 91 GLU A N 1
ATOM 698 C CA . GLU A 1 91 ? 13.440 4.269 -11.189 1.00 87.31 91 GLU A CA 1
ATOM 699 C C . GLU A 1 91 ? 13.460 3.250 -10.063 1.00 87.31 91 GLU A C 1
ATOM 701 O O . GLU A 1 91 ? 13.593 3.589 -8.890 1.00 87.31 91 GLU A O 1
ATOM 706 N N . ILE A 1 92 ? 13.306 1.984 -10.417 1.00 85.62 92 ILE A N 1
ATOM 707 C CA . ILE A 1 92 ? 13.378 0.886 -9.470 1.00 85.62 92 ILE A CA 1
ATOM 708 C C . ILE A 1 92 ? 14.602 0.072 -9.806 1.00 85.62 92 ILE A C 1
ATOM 710 O O . ILE A 1 92 ? 14.729 -0.496 -10.893 1.00 85.62 92 ILE A O 1
ATOM 714 N N . THR A 1 93 ? 15.498 0.007 -8.832 1.00 85.75 93 THR A N 1
ATOM 715 C CA . THR A 1 93 ? 16.641 -0.888 -8.882 1.00 85.75 93 THR A CA 1
ATOM 716 C C . THR A 1 93 ? 16.239 -2.191 -8.211 1.00 85.75 93 THR A C 1
ATOM 718 O O . THR A 1 93 ? 16.031 -2.242 -6.993 1.00 85.75 93 THR A O 1
ATOM 721 N N . SER A 1 94 ? 16.070 -3.237 -9.018 1.00 79.44 94 SER A N 1
ATOM 722 C CA . SER A 1 94 ? 15.784 -4.580 -8.512 1.00 79.44 94 SER A CA 1
ATOM 723 C C . SER A 1 94 ? 16.989 -5.127 -7.746 1.00 79.44 94 SER A C 1
ATOM 725 O O . SER A 1 94 ? 18.136 -4.789 -8.043 1.00 79.44 94 SER A O 1
ATOM 727 N N . LYS A 1 95 ? 16.747 -5.961 -6.734 1.00 69.62 95 LYS A N 1
ATOM 728 C CA . LYS A 1 95 ? 17.799 -6.832 -6.199 1.00 69.62 95 LYS A CA 1
ATOM 729 C C . LYS A 1 95 ? 17.654 -8.185 -6.868 1.00 69.62 95 LYS A C 1
ATOM 731 O O . LYS A 1 95 ? 16.571 -8.766 -6.833 1.00 69.62 95 LYS A O 1
ATOM 736 N N . ASP A 1 96 ? 18.723 -8.678 -7.477 1.00 61.66 96 ASP A N 1
ATOM 737 C CA . ASP A 1 96 ? 18.728 -10.063 -7.928 1.00 61.66 96 ASP A CA 1
ATOM 738 C C . ASP A 1 96 ? 18.848 -11.025 -6.733 1.00 61.66 96 ASP A C 1
ATOM 740 O O . ASP A 1 96 ? 19.196 -10.632 -5.614 1.00 61.66 96 ASP A O 1
ATOM 744 N N . GLY A 1 97 ? 18.536 -12.305 -6.959 1.00 55.03 97 GLY A N 1
ATOM 745 C CA . GLY A 1 97 ? 18.585 -13.336 -5.916 1.00 55.03 97 GLY A CA 1
ATOM 746 C C . GLY A 1 97 ? 19.980 -13.550 -5.311 1.00 55.03 97 GLY A C 1
ATOM 747 O O . GLY A 1 97 ? 20.093 -14.192 -4.270 1.00 55.03 97 GLY A O 1
ATOM 748 N N . SER A 1 98 ? 21.031 -12.998 -5.927 1.00 59.72 98 SER A N 1
ATOM 749 C CA . SER A 1 98 ? 22.409 -13.023 -5.427 1.00 59.72 98 SER A CA 1
ATOM 750 C C . SER A 1 98 ? 22.789 -11.809 -4.572 1.00 59.72 98 SER A C 1
ATOM 752 O O . SER A 1 98 ? 23.887 -11.775 -4.020 1.00 59.72 98 SER A O 1
ATOM 754 N N . GLY A 1 99 ? 21.892 -10.831 -4.417 1.00 54.38 99 GLY A N 1
ATOM 755 C CA . GLY A 1 99 ? 22.135 -9.615 -3.641 1.00 54.38 99 GLY A CA 1
ATOM 756 C C . GLY A 1 99 ? 22.895 -8.523 -4.399 1.00 54.38 99 GLY A C 1
ATOM 757 O O . GLY A 1 99 ? 23.175 -7.477 -3.808 1.00 54.38 99 GLY A O 1
ATOM 758 N N . TYR A 1 100 ? 23.187 -8.725 -5.687 1.00 55.44 100 TYR A N 1
ATOM 759 C CA . TYR A 1 100 ? 23.709 -7.679 -6.557 1.00 55.44 100 TYR A CA 1
ATOM 760 C C . TYR A 1 100 ? 22.552 -6.787 -7.035 1.00 55.44 100 TYR A C 1
ATOM 762 O O . TYR A 1 100 ? 21.387 -7.195 -7.103 1.00 55.44 100 TYR A O 1
ATOM 770 N N . LEU A 1 101 ? 22.862 -5.512 -7.293 1.00 58.22 101 LEU A N 1
ATOM 771 C CA . LEU A 1 101 ? 21.904 -4.582 -7.890 1.00 58.22 101 LEU A CA 1
ATOM 772 C C . LEU A 1 101 ? 21.600 -5.090 -9.303 1.00 58.22 101 LEU A C 1
ATOM 774 O O . LEU A 1 101 ? 22.471 -5.075 -10.170 1.00 58.22 101 LEU A O 1
ATOM 778 N N . GLY A 1 102 ? 20.378 -5.578 -9.494 1.00 64.31 102 GLY A N 1
ATOM 779 C CA . GLY A 1 102 ? 19.870 -6.025 -10.779 1.00 64.31 102 GLY A CA 1
ATOM 780 C C . GLY A 1 102 ? 19.580 -4.852 -11.716 1.00 64.31 102 GLY A C 1
ATOM 781 O O . GLY A 1 102 ? 19.980 -3.707 -11.488 1.00 64.31 102 GLY A O 1
ATOM 782 N N . GLY A 1 103 ? 18.847 -5.140 -12.792 1.00 73.75 103 GLY A N 1
ATOM 783 C CA . GLY A 1 103 ? 18.451 -4.137 -13.777 1.00 73.75 103 GLY A CA 1
ATOM 784 C C . GLY A 1 103 ? 17.643 -2.991 -13.161 1.00 73.75 103 GLY A C 1
ATOM 785 O O . GLY A 1 103 ? 16.811 -3.196 -12.266 1.00 73.75 103 GLY A O 1
ATOM 786 N N . LYS A 1 104 ? 17.887 -1.783 -13.674 1.00 83.19 104 LYS A N 1
ATOM 787 C CA . LYS A 1 104 ? 17.085 -0.588 -13.407 1.00 83.19 104 LYS A CA 1
ATOM 788 C C . LYS A 1 104 ? 15.900 -0.559 -14.361 1.00 83.19 104 LYS A C 1
ATOM 790 O O . LYS A 1 104 ? 16.081 -0.698 -15.568 1.00 83.19 104 LYS A O 1
ATOM 795 N N . THR A 1 105 ? 14.700 -0.383 -13.823 1.00 84.88 105 THR A N 1
ATOM 796 C CA . THR A 1 105 ? 13.470 -0.257 -14.616 1.00 84.88 105 THR A CA 1
ATOM 797 C C . THR A 1 105 ? 12.762 1.030 -14.239 1.00 84.88 105 THR A C 1
ATOM 799 O O . THR A 1 105 ? 12.621 1.326 -13.056 1.00 84.88 105 THR A O 1
ATOM 802 N N . GLN A 1 106 ? 12.294 1.788 -15.226 1.00 86.44 106 GLN A N 1
ATOM 803 C CA . GLN A 1 106 ? 11.537 3.010 -14.981 1.00 86.44 106 GLN A CA 1
ATOM 804 C C . GLN A 1 106 ? 10.036 2.713 -14.973 1.00 86.44 106 GLN A C 1
ATOM 806 O O . GLN A 1 106 ? 9.508 2.118 -15.909 1.00 86.44 106 GLN A O 1
ATOM 811 N N . TRP A 1 107 ? 9.349 3.116 -13.911 1.00 86.62 107 TRP A N 1
ATOM 812 C CA . TRP A 1 107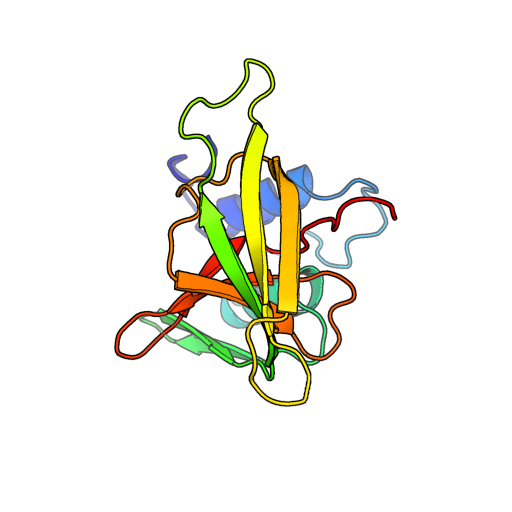 ? 7.907 2.986 -13.738 1.00 86.62 107 TRP A CA 1
ATOM 813 C C . TRP A 1 107 ? 7.270 4.372 -13.813 1.00 86.62 107 TRP A C 1
ATOM 815 O O . TRP A 1 107 ? 7.800 5.346 -13.276 1.00 86.62 107 TRP A O 1
ATOM 825 N N . THR A 1 108 ? 6.121 4.458 -14.479 1.00 86.50 108 THR A N 1
ATOM 826 C CA . THR A 1 108 ? 5.288 5.666 -14.480 1.00 86.50 108 THR A CA 1
ATOM 827 C C . THR A 1 108 ? 4.106 5.403 -13.566 1.00 86.50 108 THR A C 1
ATOM 829 O O . THR A 1 108 ? 3.251 4.580 -13.884 1.00 86.50 108 THR A O 1
ATOM 832 N N . LEU A 1 109 ? 4.093 6.055 -12.406 1.00 84.50 109 LEU A N 1
ATOM 833 C CA . LEU A 1 109 ? 3.100 5.845 -11.357 1.00 84.50 109 LEU A CA 1
ATOM 834 C C . LEU A 1 109 ? 2.216 7.077 -11.205 1.00 84.50 109 LEU A C 1
ATOM 836 O O . LEU A 1 109 ? 2.631 8.188 -11.524 1.00 84.50 109 LEU A O 1
ATOM 840 N N . GLN A 1 110 ? 1.010 6.896 -10.675 1.00 81.94 110 GLN A N 1
ATOM 841 C CA . GLN A 1 110 ? 0.191 8.032 -10.254 1.00 81.94 110 GLN A CA 1
ATOM 842 C C . GLN A 1 110 ? 0.910 8.806 -9.142 1.00 81.94 110 GLN A C 1
ATOM 844 O O . GLN A 1 110 ? 1.639 8.220 -8.332 1.00 81.94 110 GLN A O 1
ATOM 849 N N . ALA A 1 111 ? 0.739 10.124 -9.107 1.00 75.38 111 ALA A N 1
ATOM 850 C CA . ALA A 1 111 ? 1.290 10.955 -8.051 1.00 75.38 111 ALA A CA 1
ATOM 851 C C . ALA A 1 111 ? 0.690 10.525 -6.704 1.00 75.38 111 ALA A C 1
ATOM 853 O O . ALA A 1 111 ? -0.523 10.540 -6.493 1.00 75.38 111 ALA A O 1
ATOM 854 N N . SER A 1 112 ? 1.554 10.101 -5.787 1.00 73.50 112 SER A N 1
ATOM 855 C CA . SER A 1 112 ? 1.190 9.837 -4.399 1.00 73.50 112 SER A CA 1
ATOM 856 C C . SER A 1 112 ? 1.150 11.148 -3.619 1.00 73.50 112 SER A C 1
ATOM 858 O O . SER A 1 112 ? 1.759 12.142 -4.009 1.00 73.50 112 SER A O 1
ATOM 860 N N . VAL A 1 113 ? 0.429 11.153 -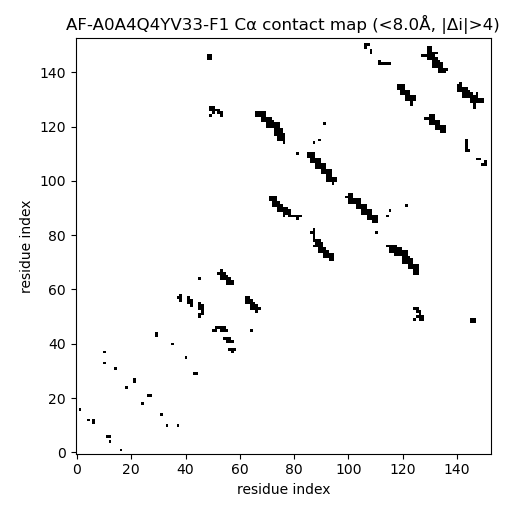2.494 1.00 72.44 113 VAL A N 1
ATOM 861 C CA . VAL A 1 113 ? 0.340 12.337 -1.619 1.00 72.44 113 VAL A CA 1
ATOM 862 C C . VAL A 1 113 ? 1.726 12.770 -1.141 1.00 72.44 113 VAL A C 1
ATOM 864 O O . VAL A 1 113 ? 2.024 13.957 -1.121 1.00 72.44 113 VAL A O 1
ATOM 867 N N . GLU A 1 114 ? 2.563 11.796 -0.792 1.00 80.62 114 GLU A N 1
ATOM 868 C CA . GLU A 1 114 ? 3.985 12.000 -0.541 1.00 80.62 114 GLU A CA 1
ATOM 869 C C . GLU A 1 114 ? 4.755 11.474 -1.756 1.00 80.62 114 GLU A C 1
ATOM 871 O O . GLU A 1 114 ? 4.521 10.323 -2.134 1.00 80.62 114 GLU A O 1
ATOM 876 N N . PRO A 1 115 ? 5.665 12.244 -2.375 1.00 81.06 115 PRO A N 1
ATOM 877 C CA . PRO A 1 115 ? 6.435 11.756 -3.512 1.00 81.06 115 PRO A CA 1
ATOM 878 C C . PRO A 1 115 ? 7.319 10.583 -3.089 1.00 81.06 115 PRO A C 1
ATOM 880 O O . PRO A 1 115 ? 7.799 10.531 -1.948 1.00 81.06 115 PRO A O 1
ATOM 883 N N . ILE A 1 116 ? 7.548 9.655 -4.016 1.00 85.81 116 ILE A N 1
ATOM 884 C CA . ILE A 1 116 ? 8.493 8.556 -3.805 1.00 85.81 116 ILE A CA 1
ATOM 885 C C . ILE A 1 116 ? 9.904 9.137 -3.671 1.00 85.81 116 ILE A C 1
ATOM 887 O O . ILE A 1 116 ? 10.233 10.157 -4.274 1.00 85.81 116 ILE A O 1
ATOM 891 N N . GLN A 1 117 ? 10.724 8.530 -2.822 1.00 86.81 117 GLN A N 1
ATOM 892 C CA . GLN A 1 117 ? 12.065 8.993 -2.480 1.00 86.81 117 GLN A CA 1
ATOM 893 C C . GLN A 1 117 ? 13.077 7.863 -2.628 1.00 86.81 117 GLN A C 1
ATOM 895 O O . GLN A 1 117 ? 12.729 6.683 -2.646 1.00 86.81 117 GLN A O 1
ATOM 900 N N . GLU A 1 118 ? 14.350 8.238 -2.736 1.00 86.62 118 GLU A N 1
ATOM 901 C CA . GLU A 1 118 ? 15.437 7.268 -2.698 1.00 86.62 118 GLU A CA 1
ATOM 902 C C . GLU A 1 118 ? 15.407 6.487 -1.379 1.00 86.62 118 GLU A C 1
ATOM 904 O O . GLU A 1 118 ? 15.358 7.064 -0.295 1.00 86.62 118 GLU A O 1
ATOM 909 N N . GLY A 1 119 ? 15.439 5.159 -1.486 1.00 85.94 119 GLY A N 1
ATOM 910 C CA . GLY A 1 119 ? 15.397 4.260 -0.333 1.00 85.94 119 GLY A CA 1
ATOM 911 C C . GLY A 1 119 ? 14.012 3.691 -0.036 1.00 85.94 119 GLY A C 1
ATOM 912 O O . GLY A 1 119 ? 13.928 2.733 0.737 1.00 85.94 119 GLY A O 1
ATOM 913 N N . ASP A 1 120 ? 12.961 4.188 -0.696 1.00 91.50 120 ASP A N 1
ATOM 914 C CA . ASP A 1 120 ? 11.642 3.562 -0.653 1.00 91.50 120 ASP A CA 1
ATOM 915 C C . ASP A 1 120 ? 11.729 2.126 -1.196 1.00 91.50 120 ASP A C 1
ATOM 917 O O . ASP A 1 120 ? 12.394 1.833 -2.193 1.00 91.50 120 ASP A O 1
ATOM 921 N N . LEU A 1 121 ? 11.080 1.194 -0.508 1.00 91.19 121 LEU A N 1
ATOM 922 C CA . LEU A 1 121 ? 11.092 -0.229 -0.812 1.00 91.19 121 LEU A CA 1
ATOM 923 C C . LEU A 1 121 ? 9.883 -0.588 -1.661 1.00 91.19 121 LEU A C 1
ATOM 925 O O . LEU A 1 121 ? 8.749 -0.314 -1.281 1.00 91.19 121 LEU A O 1
ATOM 929 N N . VAL A 1 122 ? 10.128 -1.280 -2.767 1.00 90.50 122 VAL A N 1
ATOM 930 C CA . VAL A 1 122 ? 9.080 -1.930 -3.553 1.00 90.50 122 VAL A CA 1
ATOM 931 C C . VAL A 1 122 ? 9.002 -3.373 -3.083 1.00 90.50 122 VAL A C 1
ATOM 933 O O . VAL A 1 122 ? 9.976 -4.120 -3.214 1.00 90.50 122 V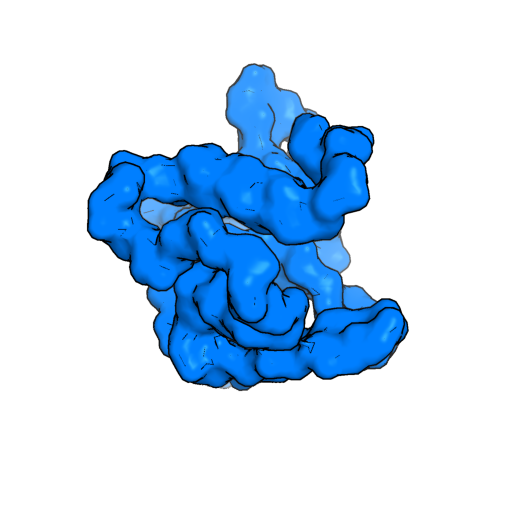AL A O 1
ATOM 936 N N . CYS A 1 123 ? 7.875 -3.773 -2.504 1.00 90.19 123 CYS A N 1
ATOM 937 C CA . CYS A 1 123 ? 7.703 -5.109 -1.948 1.00 90.19 123 CYS A CA 1
ATOM 938 C C . CYS A 1 123 ? 6.355 -5.725 -2.313 1.00 90.19 123 CYS A C 1
ATOM 940 O O . CYS A 1 123 ? 5.364 -5.035 -2.530 1.00 90.19 123 CYS A O 1
ATOM 942 N N . TYR A 1 124 ? 6.320 -7.050 -2.355 1.00 89.06 124 TYR A N 1
ATOM 943 C CA . TYR A 1 124 ? 5.075 -7.801 -2.441 1.00 89.06 124 TYR A CA 1
ATOM 944 C C . TYR A 1 124 ? 4.684 -8.233 -1.037 1.00 89.06 124 TYR A C 1
ATOM 946 O O . TYR A 1 124 ? 5.432 -8.965 -0.381 1.00 89.06 124 TYR A O 1
ATOM 954 N N . LEU A 1 125 ? 3.525 -7.765 -0.574 1.00 89.69 125 LEU A N 1
ATOM 955 C CA . LEU A 1 125 ? 2.913 -8.296 0.637 1.00 89.69 125 LEU A CA 1
ATOM 956 C C . LEU A 1 125 ? 2.412 -9.713 0.352 1.00 89.69 125 LEU A C 1
ATOM 958 O O . LEU A 1 125 ? 1.961 -10.018 -0.754 1.00 89.69 125 LEU A O 1
ATOM 962 N N . GLN A 1 126 ? 2.509 -10.597 1.338 1.00 87.81 126 GLN A N 1
ATOM 963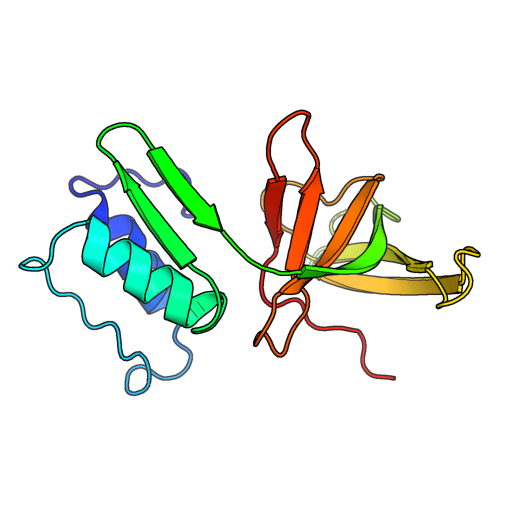 C CA . GLN A 1 126 ? 2.076 -11.977 1.179 1.00 87.81 126 GLN A CA 1
ATOM 964 C C . GLN A 1 126 ? 0.586 -12.012 0.809 1.00 87.81 126 GLN A C 1
ATOM 966 O O . GLN A 1 126 ? -0.242 -11.417 1.490 1.00 87.81 126 GLN A O 1
ATOM 971 N N . GLY A 1 127 ? 0.245 -12.689 -0.289 1.00 80.69 127 GLY A N 1
ATOM 972 C CA . GLY A 1 127 ? -1.130 -12.758 -0.789 1.00 80.69 127 GLY A CA 1
ATOM 973 C C . GLY A 1 127 ? -1.593 -11.557 -1.624 1.00 80.69 127 GLY A C 1
ATOM 974 O O . GLY A 1 127 ? -2.690 -11.627 -2.173 1.00 80.69 127 GLY A O 1
ATOM 975 N N . ALA A 1 128 ? -0.786 -10.502 -1.774 1.00 82.06 128 ALA A N 1
ATOM 976 C CA . ALA A 1 128 ? -1.082 -9.399 -2.684 1.00 82.06 128 ALA A CA 1
ATOM 977 C C . ALA A 1 128 ? -0.622 -9.727 -4.115 1.00 82.06 128 ALA A C 1
ATOM 979 O O . ALA A 1 128 ? 0.483 -10.228 -4.329 1.00 82.06 128 ALA A O 1
ATOM 980 N N . SER A 1 129 ? -1.458 -9.419 -5.109 1.00 81.44 129 SER A N 1
ATOM 981 C CA . SER A 1 129 ? -1.134 -9.604 -6.533 1.00 81.44 129 SER A CA 1
ATOM 982 C C . SER A 1 129 ? -0.286 -8.469 -7.111 1.00 81.44 129 SER A C 1
ATOM 984 O O . SER A 1 129 ? 0.367 -8.644 -8.138 1.00 81.44 129 SER A O 1
ATOM 986 N N . ARG A 1 130 ? -0.298 -7.302 -6.462 1.00 87.44 130 ARG A N 1
ATOM 987 C CA . ARG A 1 130 ? 0.384 -6.084 -6.904 1.00 87.44 130 ARG A CA 1
ATOM 988 C C . ARG A 1 130 ? 1.342 -5.585 -5.821 1.00 87.44 130 ARG A C 1
ATOM 990 O O . ARG A 1 130 ? 1.062 -5.774 -4.635 1.00 87.44 130 ARG A O 1
ATOM 997 N N . PRO A 1 131 ? 2.467 -4.965 -6.208 1.00 89.62 131 PRO A N 1
ATOM 998 C CA . PRO A 1 131 ? 3.448 -4.467 -5.258 1.00 89.62 131 PRO A CA 1
ATOM 999 C C . PRO A 1 131 ? 2.932 -3.266 -4.456 1.00 89.62 131 PRO A C 1
ATOM 1001 O O . PRO A 1 131 ? 2.083 -2.495 -4.906 1.00 89.62 131 PRO A O 1
ATOM 1004 N N . THR A 1 132 ? 3.519 -3.091 -3.279 1.00 91.06 132 THR A N 1
ATOM 1005 C CA . THR A 1 132 ? 3.328 -1.978 -2.348 1.00 91.06 132 THR A CA 1
ATOM 1006 C C . THR A 1 132 ? 4.654 -1.236 -2.200 1.00 91.06 132 THR A C 1
ATOM 1008 O O . THR A 1 132 ? 5.723 -1.850 -2.173 1.00 91.06 132 THR A O 1
ATOM 1011 N N . ILE A 1 133 ? 4.591 0.090 -2.109 1.00 91.62 133 ILE A N 1
ATOM 1012 C CA . ILE A 1 133 ? 5.750 0.950 -1.876 1.00 91.62 133 ILE A CA 1
ATOM 1013 C C . ILE A 1 133 ? 5.738 1.398 -0.419 1.00 91.62 133 ILE A C 1
ATOM 1015 O O . ILE A 1 133 ? 4.803 2.067 0.034 1.00 91.62 133 ILE A O 1
ATOM 1019 N N . LEU A 1 134 ? 6.784 1.015 0.308 1.00 92.31 134 LEU A N 1
ATOM 1020 C CA . LEU A 1 134 ? 6.965 1.281 1.729 1.00 92.31 134 LEU A CA 1
ATOM 1021 C C . LEU A 1 134 ? 8.194 2.154 1.954 1.00 92.31 134 LEU A C 1
ATOM 1023 O O . LEU A 1 134 ? 9.272 1.847 1.454 1.00 92.31 134 LEU A O 1
ATOM 1027 N N . ARG A 1 135 ? 8.067 3.189 2.778 1.00 92.56 135 ARG A N 1
ATOM 1028 C CA . ARG A 1 135 ? 9.204 3.984 3.240 1.00 92.56 135 ARG A CA 1
ATOM 1029 C C . ARG A 1 135 ? 9.668 3.480 4.606 1.00 92.56 135 ARG A C 1
ATOM 1031 O O . ARG A 1 135 ? 8.893 3.588 5.560 1.00 92.56 135 ARG A O 1
ATOM 1038 N N . PRO A 1 136 ? 10.888 2.930 4.725 1.00 90.62 136 PRO A N 1
ATOM 1039 C CA . PRO A 1 136 ? 11.435 2.540 6.019 1.00 90.62 136 PRO A CA 1
ATOM 1040 C C . PRO A 1 136 ? 11.658 3.771 6.908 1.00 90.62 136 PRO A C 1
ATOM 1042 O O . PRO A 1 136 ? 12.156 4.796 6.445 1.00 90.62 136 PRO A O 1
ATOM 1045 N N . GLN A 1 137 ? 11.287 3.650 8.178 1.00 89.12 137 GLN A N 1
ATOM 1046 C CA . GLN A 1 137 ? 11.671 4.530 9.284 1.00 89.12 137 GLN A CA 1
ATOM 1047 C C . GLN A 1 137 ? 12.497 3.715 10.290 1.00 89.12 137 GLN A C 1
ATOM 1049 O O . GLN A 1 137 ? 12.761 2.538 10.047 1.00 89.12 137 GLN A O 1
ATOM 1054 N N . GLU A 1 138 ? 12.919 4.325 11.400 1.00 88.88 138 GLU A N 1
ATOM 1055 C CA . GLU A 1 138 ? 13.719 3.630 12.422 1.00 88.88 138 GLU A CA 1
ATOM 1056 C C . GLU A 1 138 ? 13.008 2.370 12.949 1.00 88.88 138 GLU A C 1
ATOM 1058 O O . GLU A 1 138 ? 13.588 1.287 12.899 1.00 88.88 138 GLU A O 1
ATOM 1063 N N . ASP A 1 139 ? 11.728 2.489 13.328 1.00 88.69 139 ASP A N 1
ATOM 1064 C CA . ASP A 1 139 ? 10.980 1.405 13.991 1.00 88.69 139 ASP A CA 1
ATOM 1065 C C . ASP A 1 139 ? 9.728 0.927 13.232 1.00 88.69 139 ASP A C 1
ATOM 1067 O O . ASP A 1 139 ? 9.032 0.011 13.674 1.00 88.69 139 ASP A O 1
ATOM 1071 N N . TYR A 1 140 ? 9.388 1.547 12.100 1.00 87.50 140 TYR A N 1
ATOM 1072 C CA . TYR A 1 140 ? 8.161 1.240 11.358 1.00 87.50 140 TYR A CA 1
ATOM 1073 C C . TYR A 1 140 ? 8.299 1.520 9.859 1.00 87.50 140 TYR A C 1
ATOM 1075 O O . TYR A 1 140 ? 9.309 2.035 9.384 1.00 87.50 140 TYR A O 1
ATOM 1083 N N . PHE A 1 141 ? 7.261 1.178 9.096 1.00 88.94 141 PHE A N 1
ATOM 1084 C CA . PHE A 1 141 ? 7.177 1.479 7.671 1.00 88.94 141 PHE A CA 1
ATOM 1085 C C . PHE A 1 141 ? 5.989 2.393 7.400 1.00 88.94 141 PHE A C 1
ATOM 1087 O O . PHE A 1 141 ? 4.881 2.143 7.874 1.00 88.94 141 PHE A O 1
ATOM 1094 N N . ILE A 1 142 ? 6.207 3.433 6.601 1.00 89.31 142 ILE A N 1
ATOM 1095 C CA . ILE A 1 142 ? 5.130 4.277 6.083 1.00 89.31 142 ILE A CA 1
ATOM 1096 C C . ILE A 1 142 ? 4.676 3.697 4.749 1.00 89.31 142 ILE A C 1
ATOM 1098 O O . ILE A 1 142 ? 5.490 3.454 3.858 1.00 89.31 142 ILE A O 1
ATOM 1102 N N . VAL A 1 143 ? 3.371 3.506 4.586 1.00 88.44 143 VAL A N 1
ATOM 1103 C CA . VAL A 1 143 ? 2.791 3.113 3.301 1.00 88.44 143 VAL A CA 1
ATOM 1104 C C . VAL A 1 143 ? 2.713 4.343 2.398 1.00 88.44 143 VAL A C 1
ATOM 1106 O O . VAL A 1 143 ? 1.964 5.274 2.686 1.00 88.44 143 VAL A O 1
ATOM 1109 N N . ILE A 1 144 ? 3.486 4.351 1.310 1.00 89.56 144 ILE A N 1
ATOM 1110 C CA . ILE A 1 144 ? 3.474 5.438 0.317 1.00 89.56 144 ILE A CA 1
ATOM 1111 C C . ILE A 1 144 ? 2.437 5.154 -0.767 1.00 89.56 144 ILE A C 1
ATOM 1113 O O . ILE A 1 144 ? 1.673 6.039 -1.152 1.00 89.56 144 ILE A O 1
ATOM 1117 N N . MET A 1 145 ? 2.398 3.911 -1.254 1.00 88.50 145 MET A N 1
ATOM 1118 C CA . MET A 1 145 ? 1.466 3.487 -2.294 1.00 88.50 145 MET A CA 1
ATOM 1119 C C . MET A 1 145 ? 1.156 1.999 -2.160 1.00 88.50 145 MET A C 1
ATOM 1121 O O . MET A 1 145 ? 2.028 1.202 -1.828 1.00 88.50 145 MET A O 1
ATOM 1125 N N . ILE A 1 146 ? -0.083 1.629 -2.449 1.00 87.25 146 ILE A N 1
ATOM 1126 C CA . ILE A 1 146 ? -0.599 0.258 -2.410 1.00 87.25 146 ILE A CA 1
ATOM 1127 C C . ILE A 1 146 ? -1.066 -0.139 -3.802 1.00 87.25 146 ILE A C 1
ATOM 1129 O O . ILE A 1 146 ? -1.525 0.717 -4.556 1.00 87.25 146 ILE A O 1
ATOM 1133 N N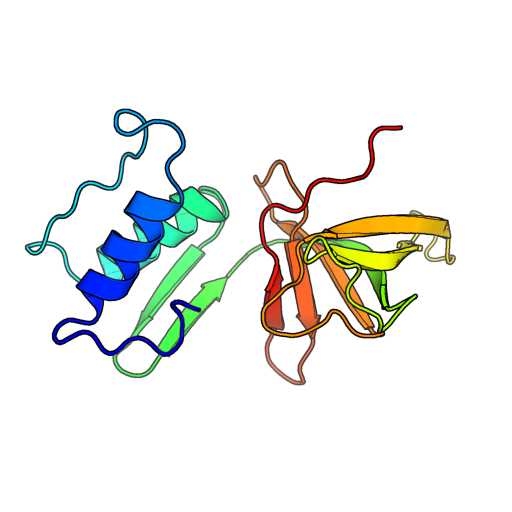 . SER A 1 147 ? -0.985 -1.432 -4.120 1.00 84.44 147 SER A N 1
ATOM 1134 C CA . SER A 1 147 ? -1.513 -1.985 -5.371 1.00 84.44 147 SER A CA 1
ATOM 1135 C C . SER A 1 147 ? -0.994 -1.232 -6.603 1.00 84.44 147 SER A C 1
ATOM 1137 O O . SER A 1 147 ? -1.751 -0.716 -7.420 1.00 84.44 147 SER A O 1
ATOM 1139 N N . VAL A 1 148 ? 0.326 -1.109 -6.718 1.00 86.69 148 VAL A N 1
ATOM 1140 C CA . VAL A 1 148 ? 0.975 -0.389 -7.820 1.00 86.69 148 VAL A CA 1
ATOM 1141 C C . VAL A 1 148 ? 0.906 -1.229 -9.100 1.00 86.69 148 VAL A C 1
ATOM 1143 O O . VAL A 1 148 ? 1.020 -2.450 -9.039 1.00 86.69 148 VAL A O 1
ATOM 1146 N N . THR A 1 149 ? 0.687 -0.624 -10.274 1.00 84.25 149 THR A N 1
ATOM 1147 C CA . THR A 1 149 ? 0.817 -1.351 -11.555 1.00 84.25 149 THR A CA 1
ATOM 1148 C C . THR A 1 149 ? 2.280 -1.342 -11.991 1.00 84.25 149 THR A C 1
ATOM 1150 O O . THR A 1 149 ? 2.820 -0.255 -12.209 1.00 84.25 149 THR A O 1
ATOM 1153 N N . PRO A 1 150 ? 2.934 -2.504 -12.145 1.00 79.00 150 PRO A N 1
ATOM 1154 C CA . PRO A 1 150 ? 4.200 -2.572 -12.863 1.00 79.00 150 PRO A CA 1
ATOM 1155 C C . PRO A 1 150 ? 3.993 -2.177 -14.339 1.00 79.00 150 PRO A C 1
ATOM 1157 O O . PRO A 1 150 ? 2.888 -2.350 -14.856 1.00 79.00 150 PRO A O 1
ATOM 1160 N N . PRO A 1 151 ? 5.018 -1.660 -15.035 1.00 76.75 151 PRO A N 1
ATOM 1161 C CA . PRO A 1 151 ? 4.943 -1.428 -16.473 1.00 76.75 151 PRO A CA 1
ATOM 1162 C C . PRO A 1 151 ? 4.691 -2.747 -17.217 1.00 76.75 151 PRO A C 1
ATOM 1164 O O . PRO A 1 151 ? 5.226 -3.788 -16.831 1.00 76.75 151 PRO A O 1
ATOM 1167 N N . GLU A 1 152 ? 3.884 -2.694 -18.277 1.00 65.62 152 GLU A N 1
ATOM 1168 C CA . GLU A 1 152 ? 3.693 -3.828 -19.185 1.00 65.62 152 GLU A CA 1
ATOM 1169 C C . GLU A 1 152 ? 5.034 -4.145 -19.870 1.00 65.62 152 GLU A C 1
ATOM 1171 O O . GLU A 1 152 ? 5.646 -3.261 -20.475 1.00 65.62 152 GLU A O 1
ATOM 1176 N N . THR A 1 153 ? 5.524 -5.376 -19.697 1.00 49.97 153 THR A N 1
ATOM 1177 C CA . THR A 1 153 ? 6.709 -5.920 -20.393 1.00 49.97 153 THR A CA 1
ATOM 1178 C C . THR A 1 153 ? 6.416 -6.295 -21.830 1.00 49.97 153 THR A C 1
ATOM 1180 O O . THR A 1 153 ? 5.361 -6.936 -22.041 1.00 49.97 153 THR A O 1
#

Secondary structure (DSSP, 8-state):
--TT---SSHHHHHHHHHHHH-SSTTT-S----SSS-HHHHHHHHHHHHH-TTSEEEE-SS-EEEE--EEEEEEEEES--S--TTSEEEEEEEEEPTTSSEEEEEEEEEEPPSSPP-TTEEEEEETT-SS-EEEEE-SS-EEEEESSPPPPP-

pLDDT: mean 77.82, std 11.79, range [45.97, 92.56]